Protein AF-A0A496NBK4-F1 (afdb_monomer)

Structure (mmCIF, N/CA/C/O backbone):
data_AF-A0A496NBK4-F1
#
_entry.id   AF-A0A496NB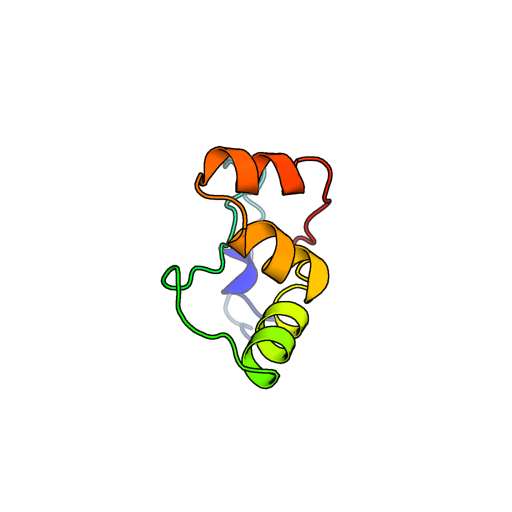K4-F1
#
loop_
_atom_site.group_PDB
_atom_site.id
_atom_site.type_symbol
_atom_site.label_atom_id
_atom_site.label_alt_id
_atom_site.label_comp_id
_atom_site.label_asym_id
_atom_site.label_entity_id
_atom_site.label_seq_id
_atom_site.pdbx_PDB_ins_code
_atom_site.Cartn_x
_atom_site.Cartn_y
_atom_site.Cartn_z
_atom_site.occupancy
_atom_site.B_iso_or_equiv
_atom_site.auth_seq_id
_atom_site.auth_comp_id
_atom_site.auth_asym_id
_atom_site.auth_atom_id
_atom_site.pdbx_PDB_model_num
ATOM 1 N N . MET A 1 1 ? 11.159 1.807 -7.575 1.00 57.47 1 MET A N 1
ATOM 2 C CA . MET A 1 1 ? 9.965 2.608 -7.947 1.00 57.47 1 MET A CA 1
ATOM 3 C C . MET A 1 1 ? 9.794 2.730 -9.456 1.00 57.47 1 MET A C 1
ATOM 5 O O . MET A 1 1 ? 8.737 2.344 -9.921 1.00 57.47 1 MET A O 1
ATOM 9 N N . ALA A 1 2 ? 10.785 3.186 -10.240 1.00 64.94 2 ALA A N 1
ATOM 10 C CA . ALA A 1 2 ? 10.648 3.210 -11.710 1.00 64.94 2 ALA A CA 1
ATOM 11 C C . ALA A 1 2 ? 10.495 1.809 -12.341 1.00 64.94 2 ALA A C 1
ATOM 13 O O . ALA A 1 2 ? 9.861 1.674 -13.378 1.00 64.94 2 ALA A O 1
ATOM 14 N N . SER A 1 3 ? 11.009 0.767 -11.677 1.00 73.12 3 SER A N 1
ATOM 15 C CA . SER A 1 3 ? 10.824 -0.639 -12.057 1.00 73.12 3 SER A CA 1
ATOM 16 C C . SER A 1 3 ? 9.354 -1.047 -12.195 1.00 73.12 3 SER A C 1
ATOM 18 O O . SER A 1 3 ? 9.026 -1.776 -13.117 1.00 73.12 3 SER A O 1
ATOM 20 N N . MET A 1 4 ? 8.461 -0.528 -11.342 1.00 78.19 4 MET A N 1
ATOM 21 C CA . MET A 1 4 ? 7.025 -0.849 -11.372 1.00 78.19 4 MET A CA 1
ATOM 22 C C . MET A 1 4 ? 6.296 -0.284 -12.600 1.00 78.19 4 MET A C 1
ATOM 24 O O . MET A 1 4 ? 5.179 -0.701 -12.886 1.00 78.19 4 MET A O 1
ATOM 28 N N . ALA A 1 5 ? 6.890 0.693 -13.294 1.00 82.44 5 ALA A N 1
ATOM 29 C CA . ALA A 1 5 ? 6.326 1.294 -14.502 1.00 82.44 5 ALA A CA 1
ATOM 30 C C . ALA A 1 5 ? 6.722 0.541 -15.784 1.00 82.44 5 ALA A C 1
ATOM 32 O O . ALA A 1 5 ? 6.320 0.956 -16.866 1.00 82.44 5 ALA A O 1
ATOM 33 N N . TYR A 1 6 ? 7.516 -0.526 -15.659 1.00 86.00 6 TYR A N 1
ATOM 34 C CA . TYR A 1 6 ? 7.913 -1.405 -16.749 1.00 86.00 6 TYR A CA 1
ATOM 35 C C . TYR A 1 6 ? 7.338 -2.801 -16.512 1.00 86.00 6 TYR A C 1
ATOM 37 O O . TYR A 1 6 ? 7.429 -3.358 -15.417 1.00 86.00 6 TYR A O 1
ATOM 45 N N . THR A 1 7 ? 6.765 -3.376 -17.555 1.00 87.44 7 THR A N 1
ATOM 46 C CA . THR A 1 7 ? 6.178 -4.711 -17.574 1.00 87.44 7 THR A CA 1
ATOM 47 C C . THR A 1 7 ? 6.784 -5.523 -18.711 1.00 87.44 7 THR A C 1
ATOM 49 O O . THR A 1 7 ? 7.312 -4.982 -19.677 1.00 87.44 7 THR A O 1
ATOM 52 N N . GLU A 1 8 ? 6.656 -6.849 -18.653 1.00 86.25 8 GLU A N 1
ATOM 53 C CA . GLU A 1 8 ? 7.087 -7.726 -19.755 1.00 86.25 8 GLU A CA 1
ATOM 54 C C . GLU A 1 8 ? 6.342 -7.451 -21.077 1.00 86.25 8 GLU A C 1
ATOM 56 O O . GLU A 1 8 ? 6.765 -7.916 -22.132 1.00 86.25 8 GLU A O 1
ATOM 61 N N . SER A 1 9 ? 5.236 -6.698 -21.028 1.00 90.25 9 SER A N 1
ATOM 62 C CA . SER A 1 9 ? 4.465 -6.303 -22.212 1.00 90.25 9 SER A CA 1
ATOM 63 C C . SER A 1 9 ? 5.061 -5.096 -22.946 1.00 90.25 9 SER A C 1
ATOM 65 O O . SER A 1 9 ? 4.715 -4.874 -24.107 1.00 90.25 9 SER A O 1
ATOM 67 N N . ASP A 1 10 ? 5.962 -4.338 -22.312 1.00 89.69 10 ASP A N 1
ATOM 68 C CA . ASP A 1 10 ? 6.585 -3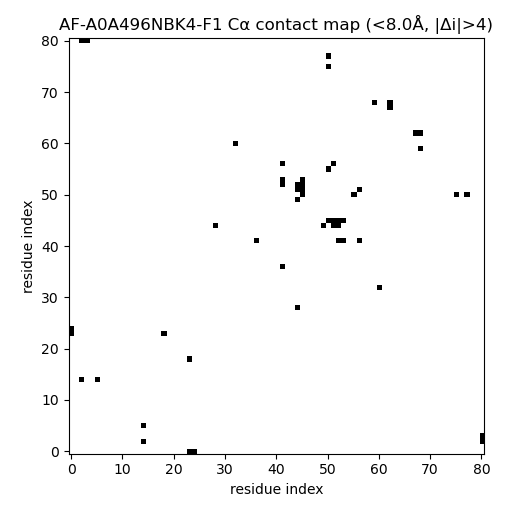.132 -22.874 1.00 89.69 10 ASP A CA 1
ATOM 69 C C . ASP A 1 10 ? 7.733 -3.499 -23.832 1.00 89.69 10 ASP A C 1
ATOM 71 O O . ASP A 1 10 ? 8.913 -3.268 -23.572 1.00 89.69 10 ASP A O 1
ATOM 75 N N . SER A 1 11 ? 7.372 -4.137 -24.949 1.00 92.00 11 SER A N 1
ATOM 76 C CA . SER A 1 11 ? 8.309 -4.753 -25.906 1.00 92.00 11 SER A CA 1
ATOM 77 C C . SER A 1 11 ? 9.215 -3.775 -26.669 1.00 92.00 11 SER A C 1
ATOM 79 O O . SER A 1 11 ? 10.191 -4.196 -27.291 1.00 92.00 11 SER A O 1
ATOM 81 N N . ASP A 1 12 ? 8.898 -2.484 -26.642 1.00 94.38 12 ASP A N 1
ATOM 82 C CA . ASP A 1 12 ? 9.653 -1.401 -27.273 1.00 94.38 12 ASP A CA 1
ATOM 83 C C . ASP A 1 12 ? 10.596 -0.670 -26.300 1.00 94.38 12 ASP A C 1
ATOM 85 O O . ASP A 1 12 ? 11.339 0.223 -26.719 1.00 94.38 12 ASP A O 1
ATOM 89 N N . LEU A 1 13 ? 10.612 -1.060 -25.020 1.00 92.50 13 LEU A N 1
ATOM 90 C CA . LEU A 1 13 ? 11.431 -0.447 -23.976 1.00 92.50 13 LEU A CA 1
ATOM 91 C C . LEU A 1 13 ? 12.479 -1.419 -23.419 1.00 92.50 13 LEU A C 1
ATOM 93 O O . LEU A 1 13 ? 12.292 -2.630 -23.372 1.00 92.50 13 LEU A O 1
ATOM 97 N N . VAL A 1 14 ? 13.600 -0.864 -22.950 1.00 89.69 14 VAL A N 1
ATOM 98 C CA . VAL A 1 14 ? 14.648 -1.613 -22.241 1.00 89.69 14 VAL A CA 1
ATOM 99 C 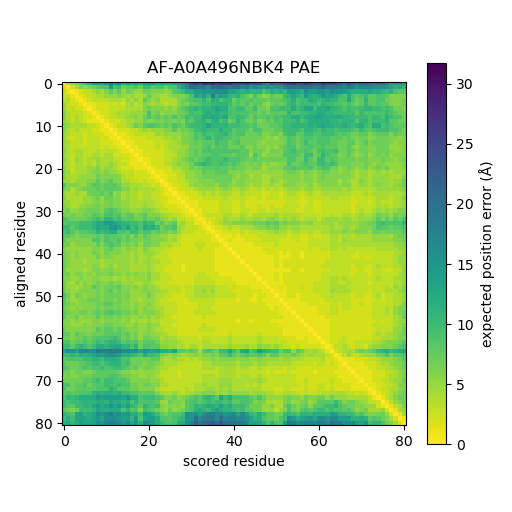C . VAL A 1 14 ? 14.843 -1.007 -20.856 1.00 89.69 14 VAL A C 1
ATOM 101 O O . VAL A 1 14 ? 15.222 0.158 -20.723 1.00 89.69 14 VAL A O 1
ATOM 104 N N . ALA A 1 15 ? 14.617 -1.807 -19.815 1.00 89.88 15 ALA A N 1
ATOM 105 C CA . ALA A 1 15 ? 14.839 -1.401 -18.433 1.00 89.88 15 ALA A CA 1
ATOM 106 C C . ALA A 1 15 ? 16.331 -1.479 -18.058 1.00 89.88 15 ALA A C 1
ATOM 108 O O . ALA A 1 15 ? 16.959 -2.533 -18.158 1.00 89.88 15 ALA A O 1
ATOM 109 N N . ILE A 1 16 ? 16.898 -0.367 -17.578 1.00 88.69 16 ILE A N 1
ATOM 110 C CA . ILE A 1 16 ? 18.276 -0.300 -17.068 1.00 88.69 16 ILE A CA 1
ATOM 111 C C . ILE A 1 16 ? 18.236 -0.146 -15.548 1.00 88.69 16 ILE A C 1
ATOM 113 O O . ILE A 1 16 ? 17.570 0.744 -15.017 1.00 88.69 16 ILE A O 1
ATOM 117 N N . ASN A 1 17 ? 18.978 -0.995 -14.833 1.00 87.38 17 ASN A N 1
ATOM 118 C CA . ASN A 1 17 ? 19.063 -0.906 -13.380 1.00 87.38 17 ASN A CA 1
ATOM 119 C C . ASN A 1 17 ? 19.876 0.329 -12.951 1.00 87.38 17 ASN A C 1
ATOM 121 O O . ASN A 1 17 ? 21.074 0.419 -13.214 1.00 87.38 17 ASN A O 1
ATOM 125 N N . ALA A 1 18 ? 19.226 1.247 -12.236 1.00 88.75 18 ALA A N 1
ATOM 126 C CA . ALA A 1 18 ? 19.842 2.443 -11.661 1.00 88.75 18 ALA A CA 1
ATOM 127 C C . ALA A 1 18 ? 19.832 2.440 -10.120 1.00 88.75 18 ALA A C 1
ATOM 129 O O . ALA A 1 18 ? 20.057 3.480 -9.502 1.00 88.75 18 ALA A O 1
ATOM 130 N N . SER A 1 19 ? 19.587 1.292 -9.477 1.00 87.50 19 SER A N 1
ATOM 131 C CA . SER A 1 19 ? 19.485 1.195 -8.010 1.00 87.50 19 SER A CA 1
ATOM 132 C C . SER A 1 19 ? 20.786 1.569 -7.293 1.00 87.50 19 SER A C 1
ATOM 134 O O . SER A 1 19 ? 20.772 1.946 -6.131 1.00 87.50 19 SER A O 1
ATOM 136 N N . HIS A 1 20 ? 21.920 1.505 -7.991 1.00 87.88 20 HIS A N 1
ATOM 137 C CA . HIS A 1 20 ? 23.226 1.921 -7.480 1.00 87.88 20 HIS A CA 1
ATOM 138 C C . HIS A 1 20 ? 23.443 3.446 -7.503 1.00 87.88 20 HIS A C 1
ATOM 140 O O . HIS A 1 20 ? 24.389 3.934 -6.890 1.00 87.88 20 HIS A O 1
ATOM 146 N N . LEU A 1 21 ? 22.597 4.199 -8.214 1.00 91.56 21 LEU A N 1
ATOM 147 C CA . LEU A 1 21 ? 22.703 5.657 -8.339 1.00 91.56 21 LEU A CA 1
ATOM 148 C C . LEU A 1 21 ? 21.781 6.398 -7.367 1.00 91.56 21 LEU A C 1
ATOM 150 O O . LEU A 1 21 ? 22.048 7.550 -7.030 1.00 91.56 21 LEU A O 1
ATOM 154 N N . PHE A 1 22 ? 20.704 5.753 -6.916 1.00 87.62 22 PHE A N 1
ATOM 155 C CA . PHE A 1 22 ? 19.655 6.389 -6.125 1.00 87.62 22 PHE A CA 1
ATOM 156 C C . PHE A 1 22 ? 19.311 5.569 -4.887 1.00 87.62 22 PHE A C 1
ATOM 158 O O . PHE A 1 22 ? 19.291 4.343 -4.920 1.00 87.62 22 PHE A O 1
ATOM 165 N N . GLN A 1 23 ? 18.981 6.263 -3.799 1.00 85.69 23 GLN A N 1
ATOM 166 C CA . GLN A 1 23 ? 18.429 5.621 -2.610 1.00 85.69 23 GLN A CA 1
ATOM 167 C C . GLN A 1 23 ? 17.056 5.003 -2.927 1.00 85.69 23 GLN A C 1
ATOM 169 O O . GLN A 1 23 ? 16.276 5.598 -3.686 1.00 85.69 23 GLN A O 1
ATOM 174 N N . PRO A 1 24 ? 16.726 3.838 -2.343 1.00 83.25 24 PRO A N 1
ATOM 175 C CA . PRO A 1 24 ? 15.415 3.237 -2.512 1.00 83.25 24 PRO A CA 1
ATOM 176 C C . PRO A 1 24 ? 14.340 4.168 -1.952 1.00 83.25 24 PRO A C 1
ATOM 178 O O . PRO A 1 24 ? 14.525 4.869 -0.958 1.00 8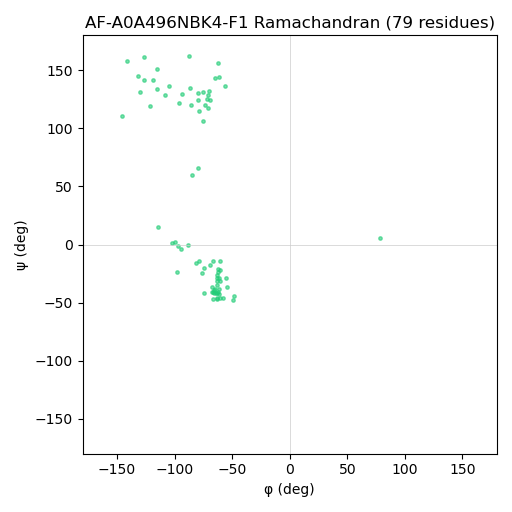3.25 24 PRO A O 1
ATOM 181 N N . SER A 1 25 ? 13.194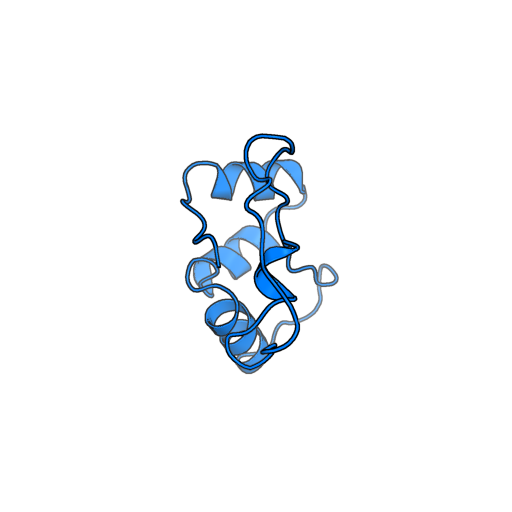 4.185 -2.619 1.00 83.25 25 SER A N 1
ATOM 182 C CA . SER A 1 25 ? 12.043 4.983 -2.208 1.00 83.25 25 SER A CA 1
ATOM 183 C C . SER A 1 25 ? 10.994 4.071 -1.581 1.00 83.25 25 SER A C 1
ATOM 185 O O . SER A 1 25 ? 10.711 3.001 -2.117 1.00 83.25 25 SER A O 1
ATOM 187 N N . MET A 1 26 ? 10.405 4.501 -0.464 1.00 83.06 26 MET A N 1
ATOM 188 C CA . MET A 1 26 ? 9.399 3.731 0.271 1.00 83.06 26 MET A CA 1
ATOM 189 C C . MET A 1 26 ? 7.984 4.156 -0.135 1.00 83.06 26 MET A C 1
ATOM 191 O O . MET A 1 26 ? 7.612 5.318 0.029 1.00 83.06 26 MET A O 1
ATOM 195 N N . THR A 1 27 ? 7.180 3.211 -0.626 1.00 84.81 27 THR A N 1
ATOM 196 C CA . THR A 1 27 ? 5.745 3.426 -0.865 1.00 84.81 27 THR A CA 1
ATOM 197 C C . THR A 1 27 ? 4.989 3.306 0.453 1.00 84.81 27 THR A C 1
ATOM 199 O O . THR A 1 27 ? 5.166 2.333 1.181 1.00 84.81 27 THR A O 1
ATOM 202 N N . GLN A 1 28 ? 4.135 4.279 0.765 1.00 87.50 28 GLN A N 1
ATOM 203 C CA . GLN A 1 28 ? 3.387 4.320 2.023 1.00 87.50 28 GLN A CA 1
ATOM 204 C C . GLN A 1 28 ? 1.881 4.278 1.757 1.00 87.50 28 GLN A C 1
ATOM 206 O O . GLN A 1 28 ? 1.391 4.916 0.826 1.00 87.50 28 GLN A O 1
ATOM 211 N N . ILE A 1 29 ? 1.143 3.564 2.610 1.00 89.38 29 ILE A N 1
ATOM 212 C CA . ILE A 1 29 ? -0.314 3.687 2.709 1.00 89.38 29 ILE A CA 1
ATOM 213 C C . ILE A 1 29 ? -0.623 4.699 3.809 1.00 89.38 29 ILE A C 1
ATOM 215 O O . ILE A 1 29 ? -0.131 4.577 4.928 1.00 89.38 29 ILE A O 1
ATOM 219 N N . ALA A 1 30 ? -1.476 5.672 3.499 1.00 90.12 30 ALA A N 1
ATOM 220 C CA . ALA A 1 30 ? -1.944 6.663 4.454 1.00 90.12 30 ALA A CA 1
ATOM 221 C C . ALA A 1 30 ? -3.473 6.716 4.471 1.00 90.12 30 ALA A C 1
ATOM 223 O O . ALA A 1 30 ? -4.134 6.642 3.436 1.00 90.12 30 ALA A O 1
ATOM 224 N N . PHE A 1 31 ? -4.035 6.892 5.661 1.00 89.69 31 PHE A N 1
ATOM 225 C CA . PHE A 1 31 ? -5.459 7.111 5.876 1.00 89.69 31 PHE A CA 1
ATOM 226 C C . PHE A 1 31 ? -5.654 8.133 6.996 1.00 89.69 31 PHE A C 1
ATOM 228 O O . PHE A 1 31 ? -4.768 8.385 7.814 1.00 89.69 31 PHE A O 1
ATOM 235 N N . LYS A 1 32 ? -6.823 8.776 7.023 1.00 88.31 32 LYS A N 1
ATOM 236 C CA . LYS A 1 32 ? -7.112 9.811 8.018 1.00 88.31 32 LYS A CA 1
ATOM 237 C C . LYS A 1 32 ? -7.287 9.174 9.398 1.00 88.31 32 LYS A C 1
ATOM 239 O O . LYS A 1 32 ? -8.125 8.289 9.567 1.00 88.31 32 LYS A O 1
ATOM 244 N N . ARG A 1 33 ? -6.572 9.689 10.402 1.00 83.00 33 ARG A N 1
ATOM 245 C CA . ARG A 1 33 ? -6.709 9.250 11.799 1.00 83.00 33 ARG A CA 1
ATOM 246 C C . ARG A 1 33 ? -8.154 9.376 12.290 1.00 83.00 33 ARG A C 1
ATOM 248 O O . ARG A 1 33 ? -8.799 10.402 12.068 1.00 83.00 33 ARG A O 1
ATOM 255 N N . GLY A 1 34 ? -8.632 8.349 12.991 1.00 82.94 34 GLY A N 1
ATOM 256 C CA . GLY A 1 34 ? -10.006 8.277 13.499 1.00 82.94 34 GLY A CA 1
ATOM 257 C C . GLY A 1 34 ? -11.040 7.887 12.440 1.00 82.94 34 GLY A C 1
ATOM 258 O O . GLY A 1 34 ? -12.234 7.892 12.729 1.00 82.94 34 GLY A O 1
ATOM 259 N N . THR A 1 35 ? -10.605 7.551 11.222 1.00 88.12 35 THR A N 1
ATOM 260 C CA . THR A 1 35 ? -11.468 6.863 10.259 1.00 88.12 35 THR A CA 1
ATOM 261 C C . THR A 1 35 ? -11.704 5.448 10.752 1.00 88.12 35 THR A C 1
ATOM 263 O O . THR A 1 35 ? -10.761 4.754 11.107 1.00 88.12 35 THR A O 1
ATOM 266 N N . PHE A 1 36 ? -12.958 5.010 10.754 1.00 89.19 36 PHE A N 1
ATOM 267 C CA . PHE A 1 36 ? -13.274 3.620 11.043 1.00 89.19 36 PHE A CA 1
ATOM 268 C C . PHE A 1 36 ? -12.933 2.751 9.827 1.00 89.19 36 PHE A C 1
ATOM 270 O O . PHE A 1 36 ? -13.642 2.794 8.814 1.00 89.19 36 PHE A O 1
ATOM 277 N N . LEU A 1 37 ? -11.845 1.985 9.918 1.00 92.00 37 LEU A N 1
ATOM 278 C CA . LEU A 1 37 ? -11.469 1.019 8.892 1.00 92.00 37 LEU A CA 1
ATOM 279 C C . LEU A 1 37 ? -12.428 -0.179 8.923 1.00 92.00 37 LEU A C 1
ATOM 281 O O . LEU A 1 37 ? -12.655 -0.813 9.952 1.00 92.00 37 LEU A O 1
ATOM 285 N N . ARG A 1 38 ? -13.029 -0.484 7.772 1.00 94.06 38 ARG A N 1
ATOM 286 C CA . ARG A 1 38 ? -13.908 -1.652 7.600 1.00 94.06 38 ARG A CA 1
ATOM 287 C C . ARG A 1 38 ? -13.080 -2.881 7.228 1.00 94.06 38 ARG A C 1
ATOM 289 O O . ARG A 1 38 ? -11.975 -2.741 6.721 1.00 94.06 38 ARG A O 1
ATOM 296 N N . ASN A 1 39 ? -13.645 -4.080 7.393 1.00 94.56 39 ASN A N 1
ATOM 297 C CA . ASN A 1 39 ? -12.943 -5.340 7.094 1.00 94.56 39 ASN A CA 1
ATOM 298 C C . ASN A 1 39 ? -12.282 -5.345 5.702 1.00 94.56 39 ASN A C 1
ATOM 300 O O . ASN A 1 39 ? -11.084 -5.573 5.616 1.00 94.56 39 ASN A O 1
ATOM 304 N N . TYR A 1 40 ? -13.004 -4.945 4.649 1.00 95.56 40 TYR A N 1
ATOM 305 C CA . TYR A 1 40 ? -12.448 -4.901 3.289 1.00 95.56 40 TYR A CA 1
ATOM 306 C C . TYR A 1 40 ? -11.265 -3.927 3.123 1.00 95.56 40 TYR A C 1
ATOM 308 O O . TYR A 1 40 ? -10.472 -4.077 2.200 1.00 95.56 40 TYR A O 1
ATOM 316 N N . MET A 1 41 ? -11.141 -2.907 3.983 1.00 95.12 41 MET A N 1
ATOM 317 C CA . MET A 1 41 ? -9.999 -1.988 3.960 1.00 95.12 41 MET A CA 1
ATOM 318 C C . MET A 1 41 ? -8.757 -2.667 4.528 1.00 95.12 41 MET A C 1
ATOM 320 O O . MET A 1 41 ? -7.685 -2.533 3.949 1.00 95.12 41 MET A O 1
ATOM 324 N N . TYR A 1 42 ? -8.904 -3.433 5.612 1.00 94.69 42 TYR A N 1
ATOM 325 C CA . TYR A 1 42 ? -7.818 -4.271 6.121 1.00 94.69 42 TYR A CA 1
ATOM 326 C C . TYR A 1 42 ? -7.415 -5.336 5.097 1.00 94.69 42 TYR A C 1
ATOM 328 O O . TYR A 1 42 ? -6.223 -5.536 4.878 1.00 94.69 42 TYR A O 1
ATOM 336 N N . ASP A 1 43 ? -8.388 -5.953 4.420 1.00 94.44 43 ASP A N 1
ATOM 337 C CA . ASP A 1 43 ? -8.118 -6.936 3.366 1.00 94.44 43 ASP A CA 1
ATOM 338 C C . ASP A 1 43 ? -7.337 -6.306 2.203 1.00 94.44 43 ASP A C 1
ATOM 340 O O . ASP A 1 43 ? -6.358 -6.882 1.735 1.00 94.44 43 ASP A O 1
ATOM 344 N N . PHE A 1 44 ? -7.708 -5.090 1.781 1.00 94.50 44 PHE A N 1
ATOM 345 C CA . PHE A 1 44 ? -6.976 -4.338 0.758 1.00 94.50 44 PHE A CA 1
ATOM 346 C C . PHE A 1 44 ? -5.550 -3.983 1.194 1.00 94.50 44 PHE A C 1
ATOM 348 O O . PHE A 1 44 ? -4.613 -4.166 0.420 1.00 94.50 44 PHE A O 1
ATOM 355 N N . ILE A 1 45 ? -5.370 -3.486 2.422 1.00 94.12 45 ILE A N 1
ATOM 356 C CA . ILE A 1 45 ? -4.049 -3.119 2.953 1.00 94.12 45 ILE A CA 1
ATOM 357 C C . ILE A 1 45 ? -3.133 -4.348 2.991 1.00 94.12 45 ILE A C 1
ATOM 359 O O . ILE A 1 45 ? -1.999 -4.283 2.517 1.00 94.12 45 ILE A O 1
ATOM 363 N N . ASN A 1 46 ? -3.646 -5.477 3.483 1.00 92.56 46 ASN A N 1
ATOM 364 C CA . ASN A 1 46 ? -2.910 -6.735 3.546 1.00 92.56 46 ASN A CA 1
ATOM 365 C C . ASN A 1 46 ? -2.627 -7.318 2.149 1.00 92.56 46 ASN A C 1
ATOM 367 O O . ASN A 1 46 ? -1.554 -7.865 1.912 1.00 92.56 46 ASN A O 1
ATOM 371 N N . TYR A 1 47 ? -3.563 -7.173 1.206 1.00 91.56 47 TYR A N 1
ATOM 372 C CA . TYR A 1 47 ? -3.357 -7.554 -0.193 1.00 91.56 47 TYR A CA 1
ATOM 373 C C . TYR A 1 47 ? -2.265 -6.711 -0.863 1.00 91.56 47 TYR A C 1
ATOM 375 O O . TYR A 1 47 ? -1.430 -7.238 -1.597 1.00 91.56 47 TYR A O 1
ATOM 383 N N . PHE A 1 48 ? -2.248 -5.402 -0.598 1.00 89.69 48 PHE A N 1
ATOM 384 C CA . PHE A 1 48 ? -1.228 -4.500 -1.123 1.00 89.69 48 PHE A CA 1
ATOM 385 C C . PHE A 1 48 ? 0.149 -4.793 -0.523 1.00 89.69 48 PHE A C 1
ATOM 387 O O . PHE A 1 48 ? 1.153 -4.779 -1.239 1.00 89.69 48 PHE A O 1
ATOM 394 N N . SER A 1 49 ? 0.207 -5.070 0.782 1.00 89.81 49 SER A N 1
ATOM 395 C CA . SER A 1 49 ? 1.449 -5.434 1.449 1.00 89.81 49 SER A CA 1
ATOM 396 C C . SER A 1 49 ? 1.233 -6.445 2.582 1.00 89.81 49 SER A C 1
ATOM 398 O O . SER A 1 49 ? 0.703 -6.070 3.630 1.00 89.81 49 SER A O 1
ATOM 400 N N . PRO A 1 50 ? 1.694 -7.704 2.432 1.00 90.06 50 PRO A N 1
ATOM 401 C CA . PRO A 1 50 ? 1.414 -8.784 3.388 1.00 90.06 50 PRO A CA 1
ATOM 402 C C . PRO A 1 50 ? 1.928 -8.549 4.814 1.00 90.06 50 PRO A C 1
ATOM 404 O O . PRO A 1 50 ? 1.441 -9.156 5.764 1.00 90.06 50 PRO A O 1
ATOM 407 N N . HIS A 1 51 ? 2.925 -7.675 4.987 1.00 89.31 51 HIS A N 1
ATOM 408 C CA . HIS A 1 51 ? 3.446 -7.329 6.310 1.00 89.31 51 HIS A CA 1
ATOM 409 C C . HIS A 1 51 ? 2.496 -6.404 7.095 1.00 89.31 51 HIS A C 1
ATOM 411 O O . HIS A 1 51 ? 2.545 -6.365 8.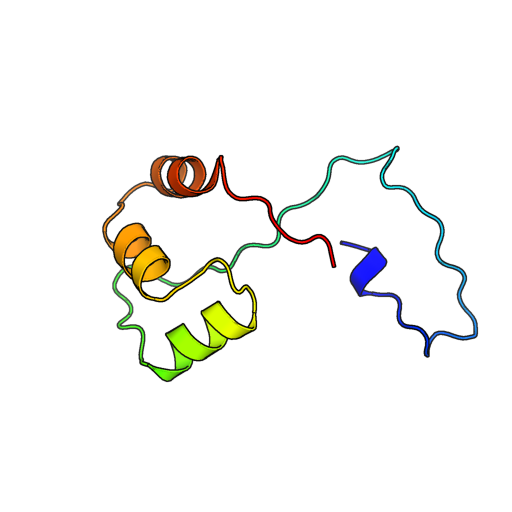326 1.00 89.31 51 HIS A O 1
ATOM 417 N N . LEU A 1 52 ? 1.584 -5.702 6.412 1.00 92.56 52 LEU A N 1
ATOM 418 C CA . LEU A 1 52 ? 0.575 -4.829 7.012 1.00 92.56 52 LEU A CA 1
ATOM 419 C C . LEU A 1 52 ? -0.667 -5.630 7.424 1.00 92.56 52 LEU A C 1
ATOM 421 O O . LEU A 1 52 ? -1.785 -5.389 6.967 1.00 92.56 52 LEU A O 1
ATOM 425 N N . THR A 1 53 ? -0.463 -6.597 8.318 1.00 93.12 53 THR A N 1
ATOM 426 C CA . THR A 1 53 ? -1.564 -7.388 8.880 1.00 93.12 53 THR A CA 1
ATOM 427 C C . THR A 1 53 ? -2.530 -6.500 9.663 1.00 93.12 53 THR A C 1
ATOM 429 O O . THR A 1 53 ? -2.145 -5.462 10.202 1.00 93.12 53 THR A O 1
ATOM 432 N N . ARG A 1 54 ? -3.782 -6.943 9.816 1.00 93.38 54 ARG A N 1
ATOM 433 C CA . ARG A 1 54 ? -4.789 -6.227 10.615 1.00 93.38 54 ARG A CA 1
ATOM 434 C C . ARG A 1 54 ? -4.273 -5.820 12.001 1.00 93.38 54 ARG A C 1
ATOM 436 O O . ARG A 1 54 ? -4.451 -4.675 12.392 1.00 93.38 54 ARG A O 1
ATOM 443 N N . MET A 1 55 ? -3.575 -6.719 12.697 1.00 92.69 55 MET A N 1
ATOM 444 C CA . MET A 1 55 ? -2.995 -6.447 14.018 1.00 92.69 55 MET A CA 1
ATOM 445 C C . MET A 1 55 ? -1.932 -5.337 13.974 1.00 92.69 55 MET A C 1
ATOM 447 O O . MET A 1 55 ? -1.911 -4.474 14.846 1.00 92.69 55 MET A O 1
ATOM 451 N N . GLN A 1 56 ? -1.070 -5.337 12.951 1.00 92.31 56 GLN A N 1
ATOM 452 C CA . GLN A 1 56 ? -0.054 -4.294 12.758 1.00 92.31 56 GLN A CA 1
ATOM 453 C C . GLN A 1 56 ? -0.708 -2.936 12.465 1.00 92.31 56 GLN A C 1
ATOM 455 O O . GLN A 1 56 ? -0.298 -1.921 13.023 1.00 92.31 56 GLN A O 1
ATOM 460 N N . VAL A 1 57 ? -1.761 -2.914 11.639 1.00 92.19 57 VAL A N 1
ATOM 461 C CA . VAL A 1 57 ? -2.509 -1.687 11.318 1.00 92.19 57 VAL A CA 1
ATOM 462 C C . VAL A 1 57 ? -3.240 -1.150 12.552 1.00 92.19 57 VAL A C 1
ATOM 464 O O . VAL A 1 57 ? -3.111 0.030 12.859 1.00 92.19 57 VAL A O 1
ATOM 467 N N . GLU A 1 58 ? -3.942 -2.002 13.303 1.00 91.75 58 GLU A N 1
ATOM 468 C CA . GLU A 1 58 ? -4.635 -1.613 14.543 1.00 91.75 58 GLU A CA 1
ATOM 469 C C . GLU A 1 58 ? -3.653 -1.093 15.609 1.00 91.75 58 GLU A C 1
ATOM 471 O O . GLU A 1 58 ? -3.939 -0.114 16.299 1.00 91.75 58 GLU A O 1
ATOM 476 N N . GLN A 1 59 ? -2.467 -1.697 15.731 1.00 91.56 59 GLN A N 1
ATOM 477 C CA . GLN A 1 59 ? -1.418 -1.197 16.622 1.00 91.56 59 GLN A CA 1
ATOM 478 C C . GLN A 1 59 ? -0.873 0.159 16.147 1.00 91.56 59 GLN A C 1
ATOM 480 O O . GLN A 1 59 ? -0.692 1.062 16.967 1.00 91.56 59 GLN A O 1
ATOM 485 N N . ALA A 1 60 ? -0.668 0.343 14.840 1.00 90.81 60 ALA A N 1
ATOM 486 C CA . ALA A 1 60 ? -0.259 1.627 14.275 1.00 90.81 60 ALA A CA 1
ATOM 487 C C . ALA A 1 60 ? -1.318 2.728 14.487 1.00 90.81 60 ALA A C 1
ATOM 489 O O . ALA A 1 60 ? -0.951 3.869 14.757 1.00 90.81 60 ALA A O 1
ATOM 490 N N . GLU A 1 61 ? -2.617 2.404 14.455 1.00 88.69 61 GLU A N 1
ATOM 491 C CA . GLU A 1 61 ? -3.705 3.355 14.749 1.00 88.69 61 GLU A CA 1
ATOM 492 C C . GLU A 1 61 ? -3.680 3.886 16.192 1.00 88.69 61 GLU A C 1
ATOM 494 O O . GLU A 1 61 ? -4.113 5.015 16.449 1.00 88.69 61 GLU A O 1
ATOM 499 N N . GLN A 1 62 ? -3.168 3.094 17.139 1.00 88.38 62 GLN A N 1
ATOM 500 C CA . GLN A 1 62 ? -3.020 3.510 18.538 1.00 88.38 62 GLN A CA 1
ATOM 501 C C . GLN A 1 62 ? -1.837 4.464 18.743 1.00 88.38 62 GLN A C 1
ATOM 503 O O . GLN A 1 62 ? -1.833 5.261 19.691 1.00 88.38 62 GLN A O 1
ATOM 508 N N . LEU A 1 63 ? -0.839 4.413 17.856 1.00 88.62 63 LEU A N 1
ATOM 509 C CA . LEU A 1 63 ? 0.313 5.302 17.887 1.00 88.62 63 LEU A CA 1
ATOM 510 C C . LEU A 1 63 ? -0.087 6.690 17.372 1.00 88.62 63 LEU A C 1
ATOM 512 O O . LEU A 1 63 ? -0.726 6.859 16.338 1.00 88.62 63 LEU A O 1
ATOM 516 N N . ARG A 1 64 ? 0.283 7.727 18.126 1.00 79.25 64 ARG A N 1
ATOM 517 C CA . ARG A 1 64 ? -0.094 9.119 17.817 1.00 79.25 64 ARG A CA 1
ATOM 518 C C . ARG A 1 64 ? 0.960 9.882 17.020 1.00 79.25 64 ARG A C 1
ATOM 520 O O . ARG A 1 64 ? 0.712 11.034 16.669 1.00 79.25 64 ARG A O 1
ATOM 527 N N . ASP A 1 65 ? 2.103 9.256 16.775 1.00 87.25 65 ASP A N 1
ATOM 528 C CA . ASP A 1 65 ? 3.274 9.859 16.154 1.00 87.25 65 ASP A CA 1
ATOM 529 C C . ASP A 1 65 ? 3.784 8.983 15.007 1.00 87.25 65 ASP A C 1
ATOM 531 O O . ASP A 1 65 ? 3.991 7.779 15.170 1.00 87.25 65 ASP A O 1
ATOM 535 N N . ASN A 1 66 ? 4.027 9.612 13.858 1.00 85.81 66 ASN A N 1
ATOM 536 C CA . ASN A 1 66 ? 4.544 8.942 12.670 1.00 85.81 66 ASN A CA 1
ATOM 537 C C . ASN A 1 66 ? 5.946 8.371 12.910 1.00 85.81 66 ASN A C 1
ATOM 539 O O . ASN A 1 66 ? 6.271 7.323 12.358 1.00 85.81 66 ASN A O 1
ATOM 543 N N . THR A 1 67 ? 6.759 9.000 13.765 1.00 89.75 67 THR A N 1
ATOM 544 C CA . THR A 1 67 ? 8.096 8.479 14.097 1.00 89.75 67 THR A CA 1
ATOM 545 C C . THR A 1 67 ? 7.999 7.155 14.850 1.00 89.75 67 THR A C 1
ATOM 547 O O . THR A 1 67 ? 8.772 6.232 14.596 1.00 89.75 67 THR A O 1
ATOM 550 N N . ALA A 1 68 ? 7.030 7.031 15.761 1.00 88.62 68 ALA A N 1
ATOM 551 C CA . ALA A 1 68 ? 6.764 5.780 16.466 1.00 88.62 68 ALA A CA 1
ATOM 552 C C . ALA A 1 68 ? 6.274 4.677 15.514 1.00 88.62 68 ALA A C 1
ATOM 554 O O . ALA A 1 68 ? 6.697 3.531 15.656 1.00 88.62 68 ALA A O 1
ATOM 555 N N . ILE A 1 69 ? 5.439 5.028 14.528 1.00 89.81 69 ILE A N 1
ATOM 556 C CA . ILE A 1 69 ? 4.989 4.093 13.486 1.00 89.81 69 ILE A CA 1
ATOM 557 C C . ILE A 1 69 ? 6.182 3.621 12.648 1.00 89.81 69 ILE A C 1
ATOM 559 O O . ILE A 1 69 ? 6.342 2.423 12.461 1.00 89.81 69 ILE A O 1
ATOM 563 N N . MET A 1 70 ? 7.066 4.520 12.202 1.00 87.75 70 MET A N 1
ATOM 564 C CA . MET A 1 70 ? 8.262 4.131 11.438 1.00 87.75 70 MET A CA 1
ATOM 565 C C . MET A 1 70 ? 9.138 3.146 12.220 1.00 87.75 70 MET A C 1
ATOM 567 O O . MET A 1 70 ? 9.478 2.088 11.698 1.00 87.75 70 MET A O 1
ATOM 571 N N . ARG A 1 71 ? 9.387 3.423 13.507 1.00 90.00 71 ARG A N 1
ATOM 572 C CA . ARG A 1 71 ? 10.178 2.539 14.382 1.00 90.00 71 ARG A CA 1
ATOM 573 C C . ARG A 1 71 ? 9.590 1.141 14.549 1.00 90.00 71 ARG A C 1
ATOM 575 O O . ARG A 1 71 ? 10.334 0.181 14.730 1.00 90.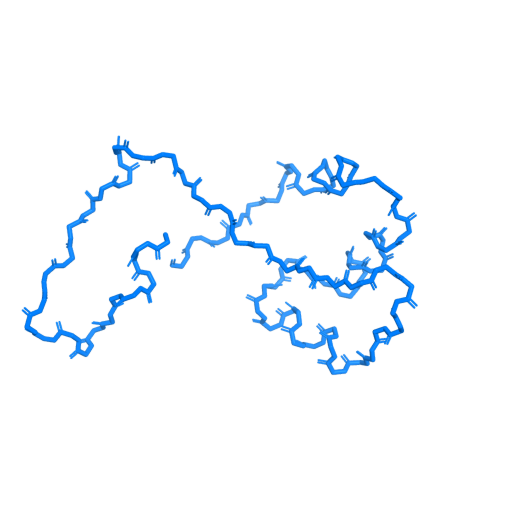00 71 ARG A O 1
ATOM 582 N N . MET A 1 72 ? 8.265 1.014 14.505 1.00 89.12 72 MET A N 1
ATOM 583 C CA . MET A 1 72 ? 7.588 -0.284 14.560 1.00 89.12 72 MET A CA 1
ATOM 584 C C . MET A 1 72 ? 7.982 -1.181 13.376 1.00 89.12 72 MET A C 1
ATOM 586 O O . MET A 1 72 ? 8.032 -2.401 13.528 1.00 89.12 72 MET A O 1
ATOM 590 N N . PHE A 1 73 ? 8.335 -0.582 12.235 1.00 87.69 73 PHE A N 1
ATOM 591 C CA . PHE A 1 73 ? 8.697 -1.287 11.009 1.00 87.69 73 PHE A CA 1
ATOM 592 C C . PHE A 1 73 ? 10.209 -1.353 10.733 1.00 87.69 73 PHE A C 1
ATOM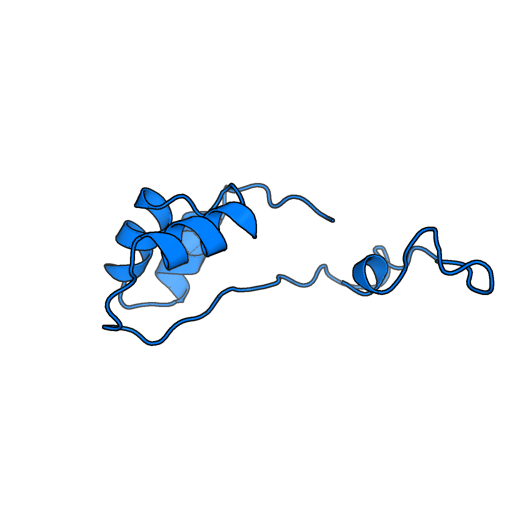 594 O O . PHE A 1 73 ? 10.590 -1.999 9.762 1.00 87.69 73 PHE A O 1
ATOM 601 N N . ASP A 1 74 ? 11.082 -0.817 11.597 1.00 86.56 74 ASP A N 1
ATOM 602 C CA . ASP A 1 74 ? 12.548 -0.771 11.379 1.00 86.56 74 ASP A CA 1
ATOM 603 C C . ASP A 1 74 ? 13.193 -2.145 11.107 1.00 86.56 74 ASP A C 1
ATOM 605 O O . ASP A 1 74 ? 14.226 -2.240 10.448 1.00 86.56 74 ASP A O 1
ATOM 609 N N . ARG A 1 75 ? 12.610 -3.228 11.638 1.00 82.38 75 ARG A N 1
ATOM 610 C CA . ARG A 1 75 ? 13.111 -4.606 11.464 1.00 82.38 75 ARG A CA 1
ATOM 611 C C . ARG A 1 75 ? 12.363 -5.400 10.395 1.00 82.38 75 ARG A C 1
ATOM 613 O O . ARG A 1 75 ? 12.640 -6.584 10.217 1.00 82.38 75 ARG A O 1
ATOM 620 N N . THR A 1 76 ? 11.397 -4.782 9.726 1.00 82.88 76 THR A N 1
ATOM 621 C CA . THR A 1 76 ? 10.595 -5.447 8.700 1.00 82.88 76 THR A CA 1
ATOM 622 C C . THR A 1 76 ? 11.335 -5.359 7.375 1.00 82.88 76 THR A C 1
ATOM 624 O O . THR A 1 76 ? 11.601 -4.267 6.881 1.00 82.88 76 THR A O 1
ATOM 627 N N . GLN A 1 77 ? 11.666 -6.506 6.784 1.00 77.81 77 GLN A N 1
ATOM 628 C CA . GLN A 1 77 ? 12.111 -6.536 5.395 1.00 77.81 77 GLN A CA 1
ATOM 629 C C . GLN A 1 77 ? 10.906 -6.296 4.489 1.00 77.81 77 GLN A C 1
ATOM 631 O O . GLN A 1 77 ? 9.926 -7.037 4.533 1.00 77.81 77 GLN A O 1
ATOM 636 N N . LEU A 1 78 ? 10.982 -5.234 3.693 1.00 77.94 78 LEU A N 1
ATOM 637 C CA . LEU A 1 78 ? 10.000 -4.936 2.663 1.00 77.94 78 LEU A CA 1
ATOM 638 C C . LEU A 1 78 ? 10.399 -5.679 1.388 1.00 77.94 78 LEU A C 1
ATOM 640 O O . LEU A 1 78 ? 11.567 -5.669 1.006 1.00 77.94 78 LEU A O 1
ATOM 644 N N . GLU A 1 79 ? 9.434 -6.322 0.737 1.00 67.25 79 GLU A N 1
ATOM 645 C CA . GLU A 1 79 ? 9.654 -6.915 -0.580 1.00 67.25 79 GLU A CA 1
ATOM 646 C C . GLU A 1 79 ? 9.848 -5.798 -1.614 1.00 67.25 79 GLU A C 1
ATOM 648 O O . GLU A 1 79 ? 8.991 -4.921 -1.761 1.00 67.25 79 GLU A O 1
ATOM 653 N N . GLU A 1 80 ? 10.965 -5.825 -2.341 1.00 63.62 80 GLU A N 1
ATOM 654 C CA . GLU A 1 80 ? 11.126 -5.013 -3.545 1.00 63.62 80 GLU A CA 1
ATOM 655 C C . GLU A 1 80 ? 10.378 -5.699 -4.696 1.00 63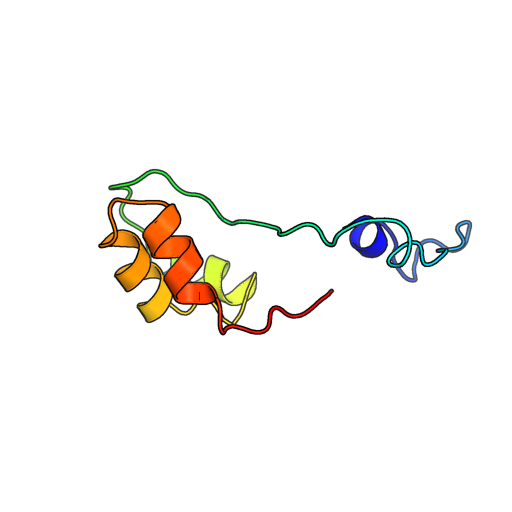.62 80 GLU A C 1
ATOM 657 O O . GLU A 1 80 ? 10.727 -6.811 -5.093 1.00 63.62 80 GLU A O 1
ATOM 662 N N . LYS A 1 81 ? 9.329 -5.041 -5.200 1.00 56.88 81 LYS A N 1
ATOM 663 C CA . LYS A 1 81 ? 8.648 -5.394 -6.453 1.00 56.88 81 LYS A CA 1
ATOM 664 C C . LYS A 1 81 ? 9.089 -4.469 -7.585 1.00 56.88 81 LYS A C 1
ATOM 666 O O . LYS A 1 81 ? 9.296 -3.253 -7.333 1.00 56.88 81 LYS A O 1
#

Secondary structure (DSSP, 8-state):
-GGGG--TT-TT------TTTS----------TT----HHHHHHHHHH-TTS-HHHHHHHHH---HHHHHHHHTTPPPP--

Foldseek 3Di:
DVVVVDDPVPVVDDDDDPCVVDPDDDDDDDDDQPDDDDPVNQVVVCVVFVVSHPVLVVVLSVDPDVVVNVVVCPPPDGDDD

pLDDT: mean 86.92, std 7.79, range [56.88, 95.56]

Sequence (81 aa):
MASMAYTESDSDLVAINASHLFQPSMTQIAFKRGTFLRNYMYDFINYFSPHLTRMQVEQAEQLRDNTAIMRMFDRTQLEEK

Radius of gyration: 16.11 Å; Cα contacts (8 Å, |Δi|>4): 27; chains: 1; bounding box: 37×19×46 Å

Solvent-accessible surface area (backbone atoms only — not comparable to full-atom values): 5603 Å² total; per-residue (Å²): 105,76,63,68,80,58,57,94,80,49,80,92,62,83,92,77,92,56,71,91,80,46,82,88,75,85,88,79,92,86,80,66,88,90,60,86,79,50,71,71,53,44,52,48,46,25,70,77,36,73,84,45,34,62,69,55,47,57,53,45,68,71,49,92,44,72,68,62,46,52,60,74,45,71,86,58,86,75,84,88,110

Nearest PDB structures (foldseek):
  1al3-assembly1_A  TM=9.756E-01  e=4.460E-04  Klebsiella aerogenes
  4gxa-assembly1_A  TM=9.363E-01  e=6.814E-04  Salmonella enterica subsp. enterica serovar Typhimurium str. LT2
  9f14-assembly1_A  TM=9.261E-01  e=7.849E-04  Klebsiella aerogenes

Mean predicted aligned error: 5.67 Å